Protein AF-A0A089X2C5-F1 (afdb_monomer)

Sequence (42 aa):
EDKTHLNVVVIGHVDSGKSTTTGHLIYQCGGIDKRTIEKFEK

Mean predicted aligned error: 5.14 Å

Structure (mmCIF, N/CA/C/O backbone):
data_AF-A0A089X2C5-F1
#
_entry.id   AF-A0A089X2C5-F1
#
loop_
_atom_site.group_PDB
_atom_site.id
_atom_site.type_symbol
_atom_site.label_atom_id
_atom_site.label_alt_id
_atom_site.label_comp_id
_atom_site.label_asym_id
_atom_site.label_entity_id
_atom_site.label_seq_id
_atom_site.pdbx_PDB_ins_code
_atom_site.Cartn_x
_atom_site.Cartn_y
_atom_site.Cartn_z
_atom_site.occupancy
_atom_site.B_iso_or_equiv
_atom_site.auth_seq_id
_atom_site.auth_comp_id
_atom_site.auth_asym_id
_atom_site.auth_atom_id
_atom_site.pdbx_PDB_model_num
ATOM 1 N N . GLU A 1 1 ? -24.219 -4.308 8.815 1.00 60.66 1 GLU A N 1
ATOM 2 C CA . GLU A 1 1 ? -24.121 -3.775 7.444 1.00 60.66 1 GLU A CA 1
ATOM 3 C C . GLU A 1 1 ? -23.092 -4.585 6.691 1.00 60.66 1 GLU A C 1
ATOM 5 O O . GLU A 1 1 ? -21.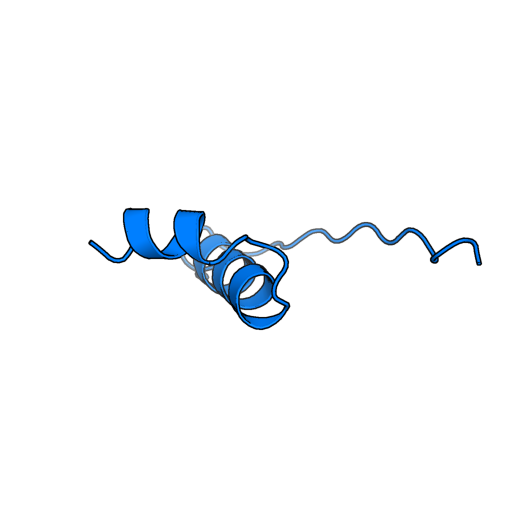941 -4.626 7.121 1.00 60.66 1 GLU A O 1
ATOM 10 N N . ASP A 1 2 ? -23.509 -5.255 5.621 1.00 78.12 2 ASP A N 1
ATOM 11 C CA . ASP A 1 2 ? -22.568 -5.851 4.679 1.00 78.12 2 ASP A CA 1
ATOM 12 C C . ASP A 1 2 ? -21.825 -4.716 3.979 1.00 78.12 2 ASP A C 1
ATOM 14 O O . ASP A 1 2 ? -22.409 -3.919 3.244 1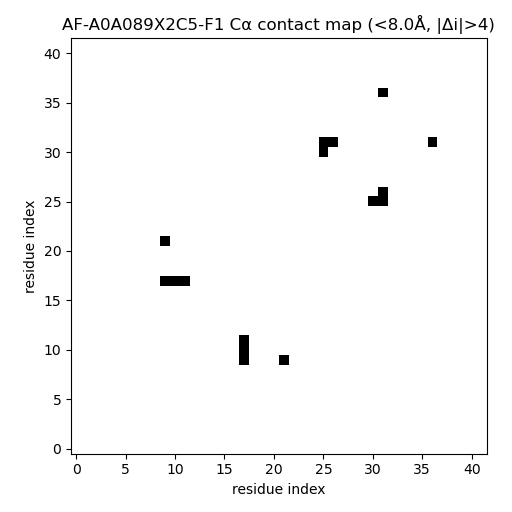.00 78.12 2 ASP A O 1
ATOM 18 N N . LYS A 1 3 ? -20.530 -4.593 4.267 1.00 85.06 3 LYS A N 1
ATOM 19 C CA . LYS A 1 3 ? -19.675 -3.654 3.546 1.00 85.06 3 LYS A CA 1
ATOM 20 C C . LYS A 1 3 ? -19.516 -4.168 2.120 1.00 85.06 3 LYS A C 1
ATOM 22 O O . LYS A 1 3 ? -19.182 -5.333 1.919 1.00 85.06 3 LYS A O 1
ATOM 27 N N . THR A 1 4 ? -19.714 -3.298 1.137 1.00 92.94 4 THR A N 1
ATOM 28 C CA . THR A 1 4 ? -19.491 -3.635 -0.272 1.00 92.94 4 THR A CA 1
ATOM 29 C C . THR A 1 4 ? -18.063 -4.141 -0.476 1.00 92.94 4 THR A C 1
ATOM 31 O O . THR A 1 4 ? -17.098 -3.432 -0.186 1.00 92.94 4 THR A O 1
ATOM 34 N N . HIS A 1 5 ? -17.925 -5.363 -0.990 1.00 92.00 5 HIS A N 1
ATOM 35 C CA . HIS A 1 5 ? -16.632 -5.911 -1.384 1.00 92.00 5 HIS A CA 1
ATOM 36 C C . HIS A 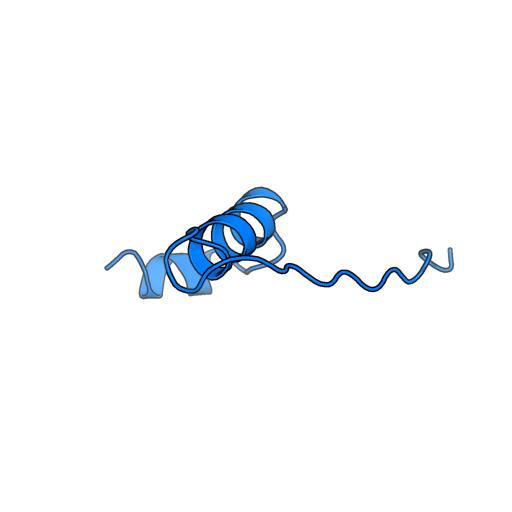1 5 ? -16.169 -5.272 -2.694 1.00 92.00 5 HIS A C 1
ATOM 38 O O . HIS A 1 5 ? -16.926 -5.206 -3.662 1.00 92.00 5 HIS A O 1
ATOM 44 N N . LEU A 1 6 ? -14.915 -4.826 -2.734 1.00 92.44 6 LEU A N 1
ATOM 45 C CA . LEU A 1 6 ? -14.326 -4.175 -3.898 1.00 92.44 6 LEU A CA 1
ATOM 46 C C . LEU A 1 6 ? -12.921 -4.735 -4.143 1.00 92.44 6 LEU A C 1
ATOM 48 O O . LEU A 1 6 ? -12.105 -4.794 -3.226 1.00 92.44 6 LEU A O 1
ATOM 52 N N . ASN A 1 7 ? -12.650 -5.142 -5.385 1.00 94.19 7 ASN A N 1
ATOM 53 C CA . ASN A 1 7 ? -11.352 -5.661 -5.822 1.00 94.19 7 ASN A CA 1
ATOM 54 C C . ASN A 1 7 ? -10.673 -4.626 -6.732 1.00 94.19 7 ASN A C 1
ATOM 56 O O . ASN A 1 7 ? -11.298 -4.146 -7.677 1.00 94.19 7 ASN A O 1
ATOM 60 N N . VAL A 1 8 ? -9.404 -4.297 -6.471 1.00 93.44 8 VAL A N 1
ATOM 61 C CA . VAL A 1 8 ? -8.627 -3.296 -7.231 1.00 93.44 8 VAL A CA 1
ATOM 62 C C . VAL A 1 8 ? -7.367 -3.934 -7.807 1.00 93.44 8 VAL A C 1
ATOM 64 O O . VAL A 1 8 ? -6.684 -4.685 -7.114 1.00 93.44 8 VAL A O 1
ATOM 67 N N . VAL A 1 9 ? -7.028 -3.595 -9.054 1.00 95.94 9 VAL A N 1
ATOM 68 C CA . VAL A 1 9 ? -5.764 -3.976 -9.704 1.00 95.94 9 VAL A CA 1
ATOM 69 C C . VAL A 1 9 ? -5.025 -2.714 -10.148 1.00 95.94 9 VAL A C 1
ATOM 71 O O . VAL A 1 9 ? -5.616 -1.838 -10.775 1.00 95.94 9 VAL A O 1
ATOM 74 N N . VAL A 1 10 ? -3.727 -2.633 -9.847 1.00 95.00 10 VAL A N 1
ATOM 75 C CA . VAL A 1 10 ? -2.846 -1.523 -10.250 1.00 95.00 10 VAL A CA 1
ATOM 76 C C . VAL A 1 10 ? -1.889 -2.010 -11.342 1.00 95.00 10 VAL A C 1
ATOM 78 O O . VAL A 1 10 ? -1.121 -2.946 -11.124 1.00 95.00 10 VAL A O 1
ATOM 81 N N . ILE A 1 11 ? -1.916 -1.372 -12.517 1.00 96.62 11 ILE A N 1
ATOM 82 C CA . ILE A 1 11 ? -1.126 -1.741 -13.709 1.00 96.62 11 ILE A CA 1
ATOM 83 C C . ILE A 1 11 ? -0.230 -0.588 -14.180 1.00 96.62 11 ILE A C 1
ATOM 85 O O . ILE A 1 11 ? -0.440 0.560 -13.801 1.00 96.62 11 ILE A O 1
ATOM 89 N N . GLY A 1 12 ? 0.788 -0.887 -14.994 1.00 96.19 12 GLY A N 1
ATOM 90 C CA . GLY A 1 12 ? 1.737 0.110 -15.514 1.00 96.19 12 GLY A CA 1
ATOM 91 C C . GLY A 1 12 ? 3.171 -0.413 -15.654 1.00 96.19 12 GLY A C 1
ATOM 92 O O . GLY A 1 12 ? 3.485 -1.518 -15.197 1.00 96.19 12 GLY A O 1
ATOM 93 N N . HIS A 1 13 ? 4.049 0.390 -16.261 1.00 96.25 13 HIS A N 1
ATOM 94 C CA . HIS A 1 13 ? 5.453 0.044 -16.526 1.00 96.25 13 HIS A CA 1
ATOM 95 C C . HIS A 1 13 ? 6.218 -0.315 -15.239 1.00 96.25 13 HIS A C 1
ATOM 97 O O . HIS A 1 13 ? 5.828 0.121 -14.152 1.00 96.25 13 HIS A O 1
ATOM 103 N N . VAL A 1 14 ? 7.260 -1.156 -15.341 1.00 91.75 14 VAL A N 1
ATOM 104 C CA . VAL A 1 14 ? 7.977 -1.734 -14.183 1.00 91.75 14 VAL A CA 1
ATOM 105 C C . VAL A 1 14 ? 8.401 -0.656 -13.179 1.00 91.75 14 VAL A C 1
ATOM 107 O O . VAL A 1 14 ? 8.076 -0.792 -12.001 1.00 91.75 14 VAL A O 1
ATOM 110 N N . ASP A 1 15 ? 8.895 0.480 -13.673 1.00 94.12 15 ASP A N 1
ATOM 111 C CA . ASP A 1 15 ? 9.410 1.583 -12.853 1.00 94.12 15 ASP A CA 1
ATOM 112 C C . ASP A 1 15 ? 8.399 2.707 -12.564 1.00 94.12 15 ASP A C 1
ATOM 114 O O . ASP A 1 15 ? 8.750 3.730 -11.987 1.00 94.12 15 ASP A O 1
ATOM 118 N N . SER A 1 16 ? 7.112 2.542 -12.894 1.00 96.0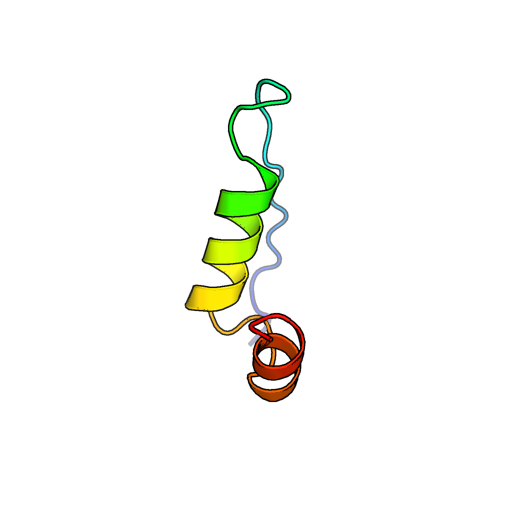6 16 SER A N 1
ATOM 119 C CA . SER A 1 16 ? 6.077 3.558 -12.602 1.00 96.06 16 SER A CA 1
ATOM 120 C C . SER A 1 16 ? 5.701 3.675 -11.116 1.00 96.06 16 SER A C 1
ATOM 122 O O . SER A 1 16 ? 4.710 4.319 -10.789 1.00 96.06 16 SER A O 1
ATOM 124 N N . GLY A 1 17 ? 6.426 3.018 -10.205 1.00 95.31 17 GLY A N 1
ATOM 125 C CA . GLY A 1 17 ? 6.206 3.168 -8.761 1.00 95.31 17 GLY A CA 1
ATOM 126 C C . GLY A 1 17 ? 4.892 2.575 -8.234 1.00 95.31 17 GLY A C 1
ATOM 127 O O . GLY A 1 17 ? 4.418 2.981 -7.177 1.00 95.31 17 GLY A O 1
ATOM 128 N N . LYS A 1 18 ? 4.299 1.598 -8.935 1.00 97.06 18 LYS A N 1
ATOM 129 C CA . LYS A 1 18 ? 3.000 0.984 -8.580 1.00 97.06 18 LYS A CA 1
ATOM 130 C C . LYS A 1 18 ? 2.941 0.481 -7.134 1.00 97.06 18 LYS A C 1
ATOM 132 O O . LYS A 1 18 ? 1.965 0.740 -6.433 1.00 97.06 18 LYS A O 1
ATOM 137 N N . SER A 1 19 ? 3.974 -0.234 -6.687 1.00 95.44 19 SER A N 1
ATOM 138 C CA . SER A 1 19 ? 4.081 -0.748 -5.315 1.00 95.44 19 SER A CA 1
ATOM 139 C C . SER A 1 19 ? 4.228 0.380 -4.296 1.00 95.44 19 SER A C 1
ATOM 141 O O . SER A 1 19 ? 3.589 0.325 -3.251 1.00 95.44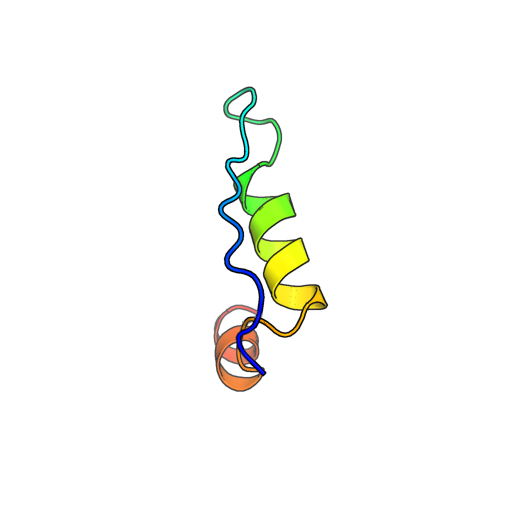 19 SER A O 1
ATOM 143 N N . THR A 1 20 ? 4.989 1.428 -4.622 1.00 95.06 20 THR A N 1
ATOM 144 C CA . THR A 1 20 ? 5.166 2.615 -3.774 1.00 95.06 20 THR A CA 1
ATOM 145 C C . THR A 1 20 ? 3.840 3.334 -3.547 1.00 95.06 20 THR A C 1
ATOM 147 O O . THR A 1 20 ? 3.457 3.565 -2.403 1.00 95.06 20 THR A O 1
ATOM 150 N N . THR A 1 21 ? 3.090 3.630 -4.613 1.00 94.75 21 THR A N 1
ATOM 151 C CA . THR A 1 21 ? 1.784 4.295 -4.500 1.00 94.75 21 THR A CA 1
ATOM 152 C C . THR A 1 21 ? 0.767 3.412 -3.782 1.00 94.75 21 THR A C 1
ATOM 154 O O . THR A 1 21 ? 0.052 3.894 -2.909 1.00 94.75 21 THR A O 1
ATOM 157 N N . THR A 1 22 ? 0.729 2.113 -4.096 1.00 95.06 22 THR A N 1
ATOM 158 C CA . THR A 1 22 ? -0.191 1.167 -3.441 1.00 95.06 22 THR A CA 1
ATOM 159 C C . THR A 1 22 ? 0.106 1.049 -1.947 1.00 95.06 22 THR A C 1
ATOM 161 O O . THR A 1 22 ? -0.805 1.151 -1.131 1.00 95.06 22 THR A O 1
ATOM 164 N N . GLY A 1 23 ? 1.378 0.899 -1.568 1.00 92.69 23 GLY A N 1
ATOM 165 C CA . GLY A 1 23 ? 1.791 0.863 -0.166 1.00 92.69 23 GLY A CA 1
ATOM 166 C C . GLY A 1 23 ? 1.450 2.160 0.569 1.00 92.69 23 GLY A C 1
ATOM 167 O O . GLY A 1 23 ? 0.922 2.114 1.677 1.00 92.69 23 GLY A O 1
ATOM 168 N N . HIS A 1 24 ? 1.662 3.312 -0.073 1.00 92.94 24 HIS A N 1
ATOM 169 C CA . HIS A 1 24 ? 1.332 4.612 0.507 1.00 92.94 24 HIS A CA 1
ATOM 170 C C . HIS A 1 24 ? -0.177 4.810 0.717 1.00 92.94 24 HIS A C 1
ATOM 172 O O . HIS A 1 24 ? -0.588 5.336 1.748 1.00 92.94 24 HIS A O 1
ATOM 178 N N . LEU A 1 25 ? -1.009 4.343 -0.220 1.00 93.56 25 LEU A N 1
ATOM 179 C CA . LEU A 1 25 ? -2.467 4.362 -0.078 1.00 93.56 25 LEU A CA 1
ATOM 180 C C . LEU A 1 25 ? -2.920 3.517 1.115 1.00 93.56 25 LEU A C 1
ATOM 182 O O . LEU A 1 25 ? -3.676 3.997 1.953 1.00 93.56 25 LEU A O 1
ATOM 186 N N . ILE A 1 26 ? -2.424 2.282 1.234 1.00 92.31 26 ILE A N 1
ATOM 187 C CA . ILE A 1 26 ? -2.781 1.400 2.355 1.00 92.31 26 ILE A CA 1
ATOM 188 C C . ILE A 1 26 ? -2.322 2.0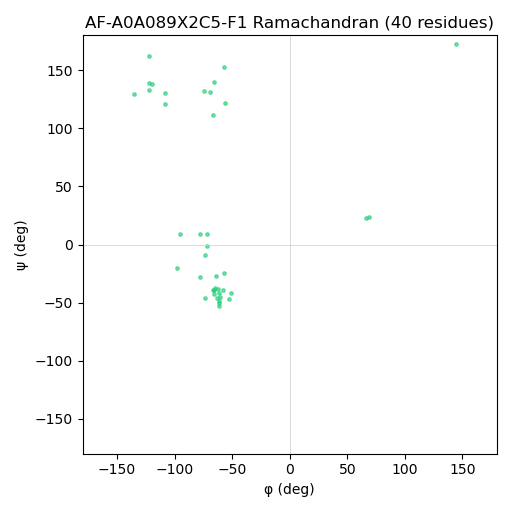15 3.689 1.00 92.31 26 ILE A C 1
ATOM 190 O O . ILE A 1 26 ? -3.053 1.944 4.680 1.00 92.31 26 ILE A O 1
ATOM 194 N N . TYR A 1 27 ? -1.149 2.656 3.703 1.00 90.25 27 TYR A N 1
ATOM 195 C CA . TYR A 1 27 ? -0.628 3.370 4.865 1.00 90.25 27 TYR A CA 1
ATOM 196 C C . TYR A 1 27 ? -1.540 4.528 5.295 1.00 90.25 27 TYR A C 1
ATOM 198 O O . TYR A 1 27 ? -1.982 4.561 6.442 1.00 90.25 27 TYR A O 1
ATOM 206 N N . GLN A 1 28 ? -1.888 5.437 4.377 1.00 90.56 28 GLN A N 1
ATOM 207 C CA . GLN A 1 28 ? -2.764 6.577 4.680 1.00 90.56 28 GLN A CA 1
ATOM 208 C C . GLN A 1 28 ? -4.185 6.152 5.071 1.00 90.56 28 GLN A C 1
ATOM 210 O O . GLN A 1 28 ? -4.782 6.745 5.966 1.00 90.56 28 GLN A O 1
ATOM 215 N N . CYS A 1 29 ? -4.729 5.114 4.430 1.00 90.56 29 CYS A N 1
ATOM 216 C CA . CYS A 1 29 ? -6.060 4.590 4.737 1.00 90.56 29 CYS A CA 1
ATOM 217 C C . CYS A 1 29 ? -6.128 3.837 6.078 1.00 90.56 29 CYS A C 1
ATOM 219 O O . CYS A 1 29 ? -7.201 3.359 6.442 1.00 90.56 29 CYS A O 1
ATOM 221 N N . GLY A 1 30 ? -5.013 3.698 6.806 1.00 87.94 30 GLY A N 1
ATOM 222 C CA . GLY A 1 30 ? -4.975 2.968 8.074 1.00 87.94 30 GLY A CA 1
ATOM 223 C C . GLY A 1 30 ? -5.232 1.468 7.912 1.00 87.94 30 GLY A C 1
ATOM 224 O O . GLY A 1 30 ? -5.652 0.810 8.860 1.00 87.94 30 GLY A O 1
ATOM 225 N N . GLY A 1 31 ? -5.000 0.920 6.712 1.00 87.38 31 GLY A N 1
ATOM 226 C CA . GLY A 1 31 ? -5.140 -0.511 6.434 1.00 87.38 31 GLY A CA 1
ATOM 227 C C . GLY A 1 31 ? -4.015 -1.360 7.034 1.00 87.38 31 GLY A C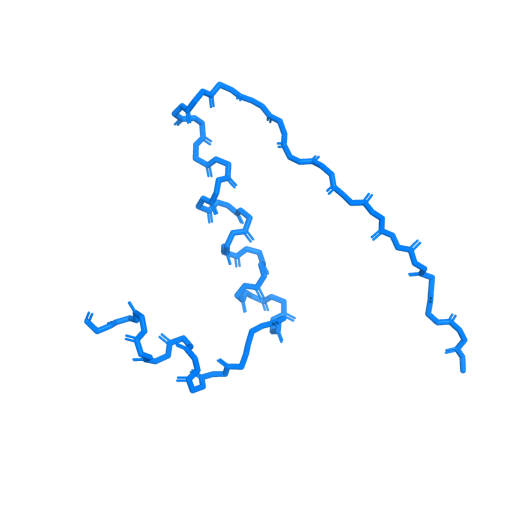 1
ATOM 228 O O . GLY A 1 31 ? -4.105 -2.586 7.024 1.00 87.38 31 GLY A O 1
ATOM 229 N N . ILE A 1 32 ? -2.962 -0.721 7.555 1.00 87.69 32 ILE A N 1
ATOM 230 C CA . ILE A 1 32 ? -1.845 -1.360 8.254 1.00 87.69 32 ILE A CA 1
ATOM 231 C C . ILE A 1 32 ? -1.773 -0.811 9.681 1.00 87.69 32 ILE A C 1
ATOM 233 O O . ILE A 1 32 ? -1.901 0.391 9.911 1.00 87.69 32 ILE A O 1
ATOM 237 N N . ASP A 1 33 ? -1.537 -1.704 10.640 1.00 87.88 33 ASP A N 1
ATOM 238 C CA . ASP A 1 33 ? -1.348 -1.353 12.045 1.00 87.88 33 ASP A CA 1
ATOM 239 C C . ASP A 1 33 ? -0.064 -0.532 12.274 1.00 87.88 33 ASP A C 1
ATOM 241 O O . ASP A 1 33 ? 0.999 -0.837 11.723 1.00 87.88 33 ASP A O 1
ATOM 245 N N . LYS A 1 34 ? -0.137 0.477 13.150 1.00 83.12 34 LYS A N 1
ATOM 246 C CA . LYS A 1 34 ? 0.969 1.416 13.414 1.00 83.12 34 LYS A CA 1
ATOM 247 C C . LYS A 1 34 ? 2.246 0.717 13.883 1.00 83.12 34 LYS A C 1
ATOM 249 O O . LYS A 1 34 ? 3.327 1.044 13.406 1.00 83.12 34 LYS A O 1
ATOM 254 N N . ARG A 1 35 ? 2.129 -0.320 14.722 1.00 85.31 35 ARG A N 1
ATOM 255 C CA . ARG A 1 35 ? 3.281 -1.100 15.210 1.00 85.31 35 ARG A CA 1
ATOM 256 C C . ARG A 1 35 ? 4.004 -1.838 14.085 1.00 85.31 35 ARG A C 1
ATOM 258 O O . ARG A 1 35 ? 5.181 -2.170 14.210 1.00 85.31 35 ARG A O 1
ATOM 265 N N . THR A 1 36 ? 3.285 -2.173 13.016 1.00 85.75 36 THR A N 1
ATOM 266 C CA . THR A 1 36 ? 3.879 -2.811 11.841 1.00 85.75 36 THR A CA 1
ATOM 267 C C . THR A 1 36 ? 4.683 -1.786 11.055 1.00 85.75 36 THR A C 1
ATOM 269 O O . THR A 1 36 ? 5.835 -2.062 10.745 1.00 85.75 36 THR A O 1
ATOM 272 N N . ILE A 1 37 ? 4.131 -0.592 10.815 1.00 87.94 37 ILE A N 1
ATOM 273 C CA . ILE A 1 37 ? 4.838 0.489 10.113 1.00 87.94 37 ILE A CA 1
ATOM 274 C C . ILE A 1 37 ? 6.110 0.917 10.849 1.00 87.94 37 ILE A C 1
ATOM 276 O O . ILE A 1 37 ? 7.166 0.995 10.230 1.00 87.94 37 ILE A O 1
ATOM 280 N N . GLU A 1 38 ? 6.047 1.096 12.169 1.00 87.38 38 GLU A N 1
ATOM 281 C CA . GLU A 1 38 ? 7.203 1.500 12.986 1.00 87.38 38 GLU A CA 1
ATOM 282 C C . GLU A 1 38 ? 8.401 0.538 12.875 1.00 87.38 38 GLU A C 1
ATOM 284 O O . GLU A 1 38 ? 9.544 0.929 13.107 1.00 87.38 38 GLU A O 1
ATOM 289 N N . LYS A 1 39 ? 8.168 -0.734 12.523 1.00 87.12 39 LYS A N 1
ATOM 290 C CA . LYS A 1 39 ? 9.244 -1.710 12.283 1.00 87.12 39 LYS A CA 1
ATOM 291 C C . LYS A 1 39 ? 9.918 -1.541 10.923 1.00 87.12 39 LYS A C 1
ATOM 293 O O . LYS A 1 39 ? 11.063 -1.957 10.789 1.00 87.12 39 LYS A O 1
ATOM 298 N N . PHE A 1 40 ? 9.203 -1.013 9.933 1.00 82.12 40 PHE A N 1
ATOM 299 C CA . PHE A 1 40 ? 9.681 -0.857 8.557 1.00 82.12 40 PHE A CA 1
ATOM 300 C C . PHE A 1 40 ? 10.212 0.552 8.263 1.00 82.12 40 PHE A C 1
ATOM 302 O O . PHE A 1 40 ? 10.994 0.705 7.334 1.00 82.12 40 P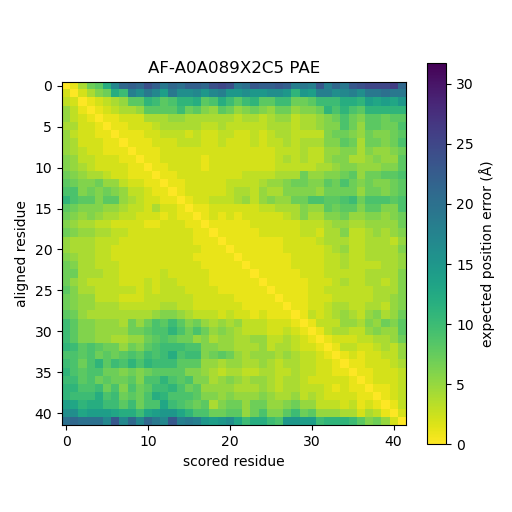HE A O 1
ATOM 309 N N . GLU A 1 41 ? 9.838 1.565 9.052 1.00 80.44 41 GLU A N 1
ATOM 310 C CA . GLU A 1 41 ? 10.405 2.926 8.989 1.00 80.44 41 GLU A CA 1
ATOM 311 C C . GLU A 1 41 ? 11.795 3.046 9.660 1.00 80.44 41 GLU A C 1
ATOM 313 O O . GLU A 1 41 ? 12.299 4.155 9.838 1.00 80.44 41 GLU A O 1
ATOM 318 N N . LYS A 1 42 ? 12.416 1.923 10.046 1.00 61.00 42 LYS A N 1
ATOM 319 C CA . LYS A 1 42 ? 13.671 1.870 10.809 1.00 61.00 42 LYS A CA 1
ATOM 320 C C . LYS A 1 42 ? 14.894 1.546 9.959 1.00 61.00 42 LYS A C 1
ATOM 322 O 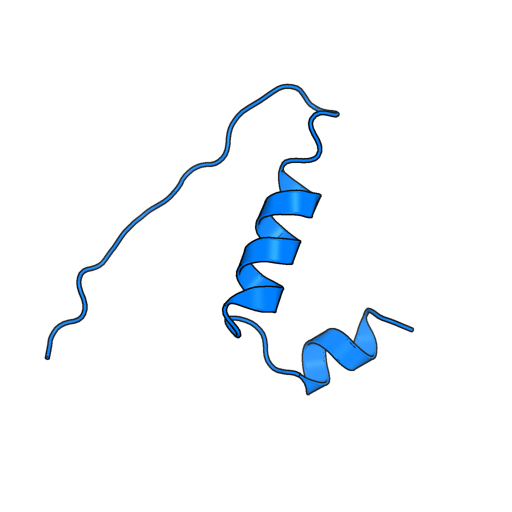O . LYS A 1 42 ? 14.770 0.707 9.041 1.00 61.00 42 LYS A O 1
#

Organism: Fusarium oxysporum (NCBI:txid5507)

Solvent-accessible surface area (backbone atoms only — not comparable to full-atom values): 2974 Å² total; per-residue (Å²): 131,87,74,85,87,81,88,86,84,90,86,76,62,92,83,69,46,62,67,59,54,52,53,50,48,39,52,75,70,59,76,52,60,66,79,59,51,64,65,69,79,106

pLDDT: mean 89.46, std 7.93, range [60.66, 97.06]

Foldseek 3Di:
DPDDDDDDDFDDDPPPCRVVVVVVVCVVVVVDDPVVVVVVVD

Radius of gyration: 13.28 Å; Cα contacts (8 Å, |Δi|>4): 8; chains: 1; bounding box: 38×12×32 Å

InterPro domains:
  IPR000795 Translational (tr)-type GTP-binding domain [PF00009] (3-39)
  IPR027417 P-loop containing nucleoside triphosphate hydrolase [G3DSA:3.40.50.300] (1-42)
  IPR027417 P-loop containing nucleoside triphosphate hydrolase [SSF52540] (2-41)
  IPR050100 Translation factor GTPase superfamily members [PTHR23115] (3-42)

Secondary structure (DSSP, 8-state):
--PPP--------TTS-HHHHHHHHHHHTT-S-HHHHHHH--